Protein AF-A0A8J8C5W4-F1 (afdb_monomer_lite)

Foldseek 3Di:
DDLVVVLLVVLLVLLQVLCCPPPVVCNVVSVVLVVLVVVLVVCVVVVNDDPLVSLVVPQPPPPPDDDDDDPPDDPPRDCSSVSSVLSSQLSVVVVVVPDDDDPVVSLVVSLVSVVVSVDDNVVSNSSSVSVSVVVVVD

Sequence (138 aa):
MNIEEEIVDKVRQYAEEFIEREYPEEVPYLHLIWETFAEVLKERKNGNLEPKNVWWDLEGPSVRDAGGSSPRSGPRSVMAPKVVRAFYILLTGIAHTVNSESTENLQEGMLKLLSQNEFPLDFSMDIVDFFMDKRDFE

Radius of gyration: 15.84 Å; chains: 1; bounding box: 33×36×50 Å

Secondary structure (DSSP, 8-state):
--HHHHHHHHHHHHHHHHHHHH-GGGGGGHHHHHHHHHHHHHHHHTT-S-TTTTTTS-S-S---SSS---TTS-----SHHHHHHHHHHHHHHHHTT-SS--HHHHHHHHHHHHHHTT--HHHHHHHHHHHHHHHTT-

Structure (mmCIF, N/CA/C/O backbone):
data_AF-A0A8J8C5W4-F1
#
_entry.id   AF-A0A8J8C5W4-F1
#
loop_
_atom_site.group_PDB
_atom_site.id
_atom_site.type_symbol
_atom_site.label_atom_id
_atom_site.label_alt_id
_atom_site.label_comp_id
_atom_site.label_asym_id
_atom_site.label_entity_id
_atom_site.label_seq_id
_atom_site.pdbx_PDB_ins_code
_atom_site.Cartn_x
_atom_site.Cartn_y
_atom_site.Cartn_z
_atom_site.occupancy
_atom_site.B_iso_or_equiv
_atom_site.auth_seq_id
_atom_site.auth_comp_id
_atom_site.auth_asym_id
_atom_site.auth_atom_id
_atom_site.pdbx_PDB_model_num
ATOM 1 N N . MET A 1 1 ? 9.510 5.346 21.574 1.00 53.66 1 MET A N 1
ATOM 2 C CA . MET A 1 1 ? 9.301 4.667 20.284 1.00 53.66 1 MET A CA 1
ATOM 3 C C . MET A 1 1 ? 8.441 5.595 19.448 1.00 53.66 1 MET A C 1
ATOM 5 O O . MET A 1 1 ? 7.457 6.099 19.981 1.00 53.66 1 MET A O 1
ATOM 9 N N . ASN A 1 2 ? 8.893 5.966 18.252 1.00 73.44 2 ASN A N 1
ATOM 10 C CA . ASN A 1 2 ? 8.185 6.919 17.403 1.00 73.44 2 ASN A CA 1
ATOM 11 C C . ASN A 1 2 ? 7.160 6.142 16.567 1.00 73.44 2 ASN A C 1
ATOM 13 O O . ASN A 1 2 ? 7.555 5.331 15.738 1.00 73.44 2 ASN A O 1
ATOM 17 N N . ILE A 1 3 ? 5.864 6.360 16.806 1.00 71.00 3 ILE A N 1
ATOM 18 C CA . ILE A 1 3 ? 4.774 5.627 16.130 1.00 71.00 3 ILE A CA 1
ATOM 19 C C . ILE A 1 3 ? 4.884 5.769 14.603 1.00 71.00 3 ILE A C 1
ATOM 21 O O . ILE A 1 3 ? 4.563 4.844 13.866 1.00 71.00 3 ILE A O 1
ATOM 25 N N . GLU A 1 4 ? 5.390 6.906 14.120 1.00 73.81 4 GLU A N 1
ATOM 26 C CA . GLU A 1 4 ? 5.609 7.121 12.688 1.00 73.81 4 GLU A CA 1
ATOM 27 C C . GLU A 1 4 ? 6.697 6.212 12.103 1.00 73.81 4 GLU A C 1
ATOM 29 O O . GLU A 1 4 ? 6.535 5.735 10.985 1.00 73.81 4 GLU A O 1
ATOM 34 N N . GLU A 1 5 ? 7.782 5.950 12.839 1.00 78.81 5 GLU A N 1
ATOM 35 C CA . GLU A 1 5 ? 8.850 5.046 12.380 1.00 78.81 5 GLU A CA 1
ATOM 36 C C . GLU A 1 5 ? 8.336 3.607 12.303 1.00 78.81 5 GLU A C 1
ATOM 38 O O . GLU A 1 5 ? 8.560 2.929 11.308 1.00 78.81 5 GLU A O 1
ATOM 43 N N . GLU A 1 6 ? 7.550 3.183 13.293 1.00 83.44 6 GLU A N 1
ATOM 44 C CA . GLU A 1 6 ? 6.955 1.845 13.326 1.00 83.44 6 GLU A CA 1
ATOM 45 C C . GLU A 1 6 ? 5.958 1.627 12.174 1.00 83.44 6 GLU A C 1
ATOM 47 O O . GLU A 1 6 ? 5.937 0.568 11.547 1.00 83.44 6 GLU A O 1
ATOM 52 N N . ILE A 1 7 ? 5.169 2.654 11.835 1.00 84.31 7 ILE A N 1
ATOM 53 C CA . ILE A 1 7 ? 4.290 2.628 10.659 1.00 84.31 7 ILE A CA 1
ATOM 54 C C . ILE A 1 7 ? 5.112 2.506 9.374 1.00 84.31 7 ILE A C 1
ATOM 56 O O . ILE A 1 7 ? 4.763 1.706 8.511 1.00 84.31 7 ILE A O 1
ATOM 60 N N . VAL A 1 8 ? 6.187 3.283 9.225 1.00 85.69 8 VAL A N 1
ATOM 61 C CA . VAL A 1 8 ? 7.030 3.252 8.019 1.00 85.69 8 VAL A CA 1
ATOM 62 C C . VAL A 1 8 ? 7.711 1.897 7.847 1.00 85.69 8 VAL A C 1
ATOM 64 O O . VAL A 1 8 ? 7.732 1.375 6.733 1.00 85.69 8 VAL A O 1
ATOM 67 N N . ASP A 1 9 ? 8.202 1.299 8.930 1.00 88.38 9 ASP A N 1
ATOM 68 C CA . ASP A 1 9 ? 8.812 -0.030 8.894 1.00 88.38 9 ASP A CA 1
ATOM 69 C C . ASP A 1 9 ? 7.791 -1.104 8.486 1.00 88.38 9 ASP A C 1
ATOM 71 O O . ASP A 1 9 ? 8.080 -1.924 7.611 1.00 88.38 9 ASP A O 1
ATOM 75 N N . LYS A 1 10 ? 6.562 -1.053 9.025 1.00 88.69 10 LYS A N 1
ATOM 76 C CA . LYS A 1 10 ? 5.477 -1.963 8.613 1.00 88.69 10 LYS A CA 1
ATOM 77 C C . LYS A 1 10 ? 5.052 -1.755 7.160 1.00 88.69 10 LYS A C 1
ATOM 79 O O . LYS A 1 10 ? 4.823 -2.729 6.448 1.00 88.69 10 LYS A O 1
ATOM 84 N N . VAL A 1 11 ? 4.980 -0.506 6.695 1.00 89.69 11 VAL A N 1
ATOM 85 C CA . VAL A 1 11 ? 4.708 -0.193 5.282 1.00 89.69 11 VAL A CA 1
ATOM 86 C C . VAL A 1 11 ? 5.781 -0.791 4.389 1.00 89.69 11 VAL A C 1
ATOM 88 O O . VAL A 1 11 ? 5.438 -1.381 3.367 1.00 89.69 11 VAL A O 1
ATOM 91 N N . ARG A 1 12 ? 7.058 -0.666 4.775 1.00 90.38 12 ARG A N 1
ATOM 92 C CA . ARG A 1 12 ? 8.161 -1.269 4.030 1.00 90.38 12 ARG A CA 1
ATOM 93 C C . ARG A 1 12 ? 7.977 -2.769 3.914 1.00 90.38 12 ARG A C 1
ATOM 95 O O . ARG A 1 12 ? 7.916 -3.275 2.800 1.00 90.38 12 ARG A O 1
ATOM 102 N N . GLN A 1 13 ? 7.821 -3.441 5.046 1.00 91.31 13 GLN A N 1
ATOM 103 C CA . GLN A 1 13 ? 7.674 -4.887 5.072 1.00 91.31 13 GLN A CA 1
ATOM 104 C C . GLN A 1 13 ? 6.489 -5.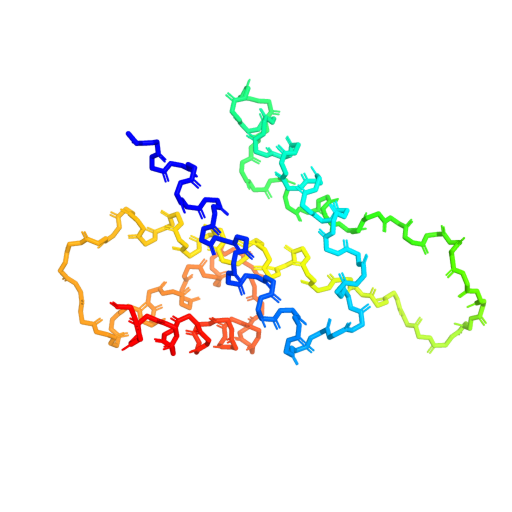356 4.213 1.00 91.31 13 GLN A C 1
ATOM 106 O O . GLN A 1 13 ? 6.653 -6.200 3.337 1.00 91.31 13 GLN A O 1
ATOM 111 N N . TYR A 1 14 ? 5.298 -4.791 4.423 1.00 91.19 14 TYR A N 1
ATOM 112 C CA . TYR A 1 14 ? 4.092 -5.252 3.731 1.00 91.19 14 TYR A CA 1
ATOM 113 C C . TYR A 1 14 ? 4.156 -4.966 2.228 1.00 91.19 14 TYR A C 1
ATOM 115 O O . TYR A 1 14 ? 3.747 -5.804 1.426 1.00 91.19 14 TYR A O 1
ATOM 123 N N . ALA A 1 15 ? 4.691 -3.807 1.834 1.00 90.75 15 ALA A N 1
ATOM 124 C CA . ALA A 1 15 ? 4.829 -3.467 0.427 1.00 90.75 15 ALA A CA 1
ATOM 125 C C . ALA A 1 15 ? 5.872 -4.340 -0.277 1.00 90.75 15 ALA A C 1
ATOM 127 O O . ALA A 1 15 ? 5.590 -4.806 -1.375 1.00 90.75 15 ALA A O 1
ATOM 128 N N . GLU A 1 16 ? 7.040 -4.583 0.331 1.00 92.06 16 GLU A N 1
ATOM 129 C CA . GLU A 1 16 ? 8.071 -5.455 -0.250 1.00 92.06 16 GLU A CA 1
ATOM 130 C C . GLU A 1 16 ? 7.524 -6.863 -0.473 1.00 92.06 16 GLU A C 1
ATOM 132 O O . GLU A 1 16 ? 7.581 -7.365 -1.591 1.00 92.06 16 GLU A O 1
ATOM 137 N N . GLU A 1 17 ? 6.892 -7.452 0.543 1.00 92.62 17 GLU A N 1
ATOM 138 C CA . GLU A 1 17 ? 6.323 -8.796 0.438 1.00 92.62 17 GLU A CA 1
ATOM 139 C C . GLU A 1 17 ? 5.195 -8.883 -0.606 1.00 92.62 17 GLU A C 1
ATOM 141 O O . GLU A 1 17 ? 5.105 -9.861 -1.353 1.00 92.62 17 GLU A O 1
ATOM 146 N N . PHE A 1 18 ? 4.339 -7.861 -0.699 1.00 91.75 18 PHE A N 1
ATOM 147 C CA . PHE A 1 18 ? 3.284 -7.813 -1.713 1.00 91.75 18 PHE A CA 1
ATOM 148 C C . PHE A 1 18 ? 3.856 -7.644 -3.127 1.00 91.75 18 PHE A C 1
ATOM 150 O O . PHE A 1 18 ? 3.418 -8.319 -4.056 1.00 91.75 18 PHE A O 1
ATOM 157 N N . ILE A 1 19 ? 4.852 -6.772 -3.303 1.00 89.75 19 ILE A N 1
ATOM 158 C CA . ILE A 1 19 ? 5.496 -6.517 -4.600 1.00 89.75 19 ILE A CA 1
ATOM 159 C C . ILE A 1 19 ? 6.291 -7.738 -5.056 1.00 89.75 19 ILE A C 1
ATOM 161 O O . ILE A 1 19 ? 6.184 -8.119 -6.214 1.00 89.75 19 ILE A O 1
ATOM 165 N N . GLU A 1 20 ? 7.030 -8.402 -4.170 1.00 90.38 20 GLU A N 1
ATOM 166 C CA . GLU A 1 20 ? 7.739 -9.645 -4.498 1.00 90.38 20 GLU A CA 1
ATOM 167 C C . GLU A 1 20 ? 6.799 -10.740 -5.008 1.00 90.38 20 GLU A C 1
ATOM 169 O O . GLU A 1 20 ? 7.172 -11.525 -5.883 1.00 90.38 20 GLU A O 1
ATOM 174 N N . ARG A 1 21 ? 5.575 -10.780 -4.475 1.00 89.56 21 ARG A N 1
ATOM 175 C CA . ARG A 1 21 ? 4.565 -11.773 -4.830 1.00 89.56 21 ARG A CA 1
ATOM 176 C C . ARG A 1 21 ? 3.809 -11.425 -6.114 1.00 89.56 21 ARG A C 1
ATOM 178 O O . ARG A 1 21 ? 3.685 -12.280 -6.987 1.00 89.56 21 ARG A O 1
ATOM 185 N N . GLU A 1 22 ? 3.292 -10.203 -6.215 1.00 87.88 22 GLU A N 1
ATOM 186 C CA . GLU A 1 22 ? 2.351 -9.802 -7.271 1.00 87.88 22 GLU A CA 1
ATOM 187 C C . GLU A 1 22 ? 3.033 -9.057 -8.436 1.00 87.88 22 GLU A C 1
ATOM 189 O O . GLU A 1 22 ? 2.533 -9.086 -9.559 1.00 87.88 22 GLU A O 1
ATOM 194 N N . TYR A 1 2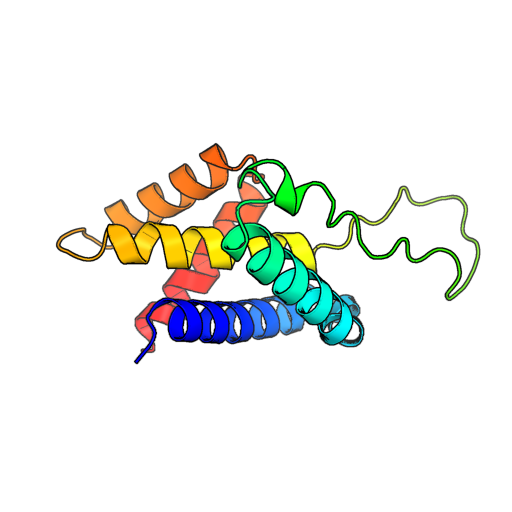3 ? 4.194 -8.432 -8.198 1.00 85.19 23 TYR A N 1
ATOM 195 C CA . TYR A 1 23 ? 4.952 -7.633 -9.177 1.00 85.19 23 TYR A CA 1
ATOM 196 C C . TYR A 1 23 ? 6.472 -7.899 -9.093 1.00 85.19 23 TYR A C 1
ATOM 198 O O . TYR A 1 23 ? 7.261 -6.967 -8.881 1.00 85.19 23 TYR A O 1
ATOM 206 N N . PRO A 1 24 ? 6.929 -9.160 -9.239 1.00 86.56 24 PRO A N 1
ATOM 207 C CA . PRO A 1 24 ? 8.333 -9.533 -9.053 1.00 86.56 24 PRO A CA 1
ATOM 208 C C . PRO A 1 24 ? 9.297 -8.785 -9.989 1.00 86.56 24 PRO A C 1
ATOM 210 O O . PRO A 1 24 ? 10.474 -8.614 -9.672 1.00 86.56 24 PRO A O 1
ATOM 213 N N . GLU A 1 25 ? 8.820 -8.309 -11.140 1.00 84.00 25 GLU A N 1
ATOM 214 C CA . GLU A 1 25 ? 9.592 -7.479 -12.063 1.00 84.00 25 GLU A CA 1
ATOM 215 C C . GLU A 1 25 ? 9.946 -6.094 -11.502 1.00 84.00 25 GLU A C 1
ATOM 217 O O . GLU A 1 25 ? 10.886 -5.467 -11.994 1.00 84.00 25 GLU A O 1
ATOM 222 N N . GLU A 1 26 ? 9.222 -5.616 -10.486 1.00 83.19 26 GLU A N 1
ATOM 223 C CA . GLU A 1 26 ? 9.449 -4.313 -9.860 1.00 83.19 26 GLU A CA 1
ATOM 224 C C . GLU A 1 26 ? 10.402 -4.379 -8.654 1.00 83.19 26 GLU A C 1
ATOM 226 O O . GLU A 1 26 ? 10.955 -3.355 -8.248 1.00 83.19 26 GLU A O 1
ATOM 231 N N . VAL A 1 27 ? 10.684 -5.584 -8.140 1.00 86.06 27 VAL A N 1
ATOM 232 C CA . VAL A 1 27 ? 11.591 -5.836 -7.002 1.00 86.06 27 VAL A CA 1
ATOM 233 C C . VAL A 1 27 ? 12.967 -5.175 -7.164 1.00 86.06 27 VAL A C 1
ATOM 235 O O . VAL A 1 27 ? 13.424 -4.523 -6.221 1.00 86.06 27 VAL A O 1
ATOM 238 N N . PRO A 1 28 ? 13.636 -5.234 -8.337 1.00 85.81 28 PRO A N 1
ATOM 239 C CA . PRO A 1 28 ? 14.928 -4.574 -8.519 1.00 85.81 28 PRO A CA 1
ATOM 240 C C . PRO A 1 28 ? 14.886 -3.054 -8.309 1.00 85.81 28 PRO A C 1
ATOM 242 O O . PRO A 1 28 ? 15.924 -2.451 -8.045 1.00 85.81 28 PRO A O 1
ATOM 245 N N . TYR A 1 29 ? 13.710 -2.429 -8.409 1.00 79.31 29 TYR A N 1
ATOM 246 C CA . TYR A 1 29 ? 13.519 -0.981 -8.315 1.00 79.31 29 TYR A CA 1
ATOM 247 C C . TYR A 1 29 ? 13.005 -0.519 -6.947 1.00 79.31 29 TYR A C 1
ATOM 249 O O . TYR A 1 29 ? 12.903 0.688 -6.728 1.00 79.31 29 TYR A O 1
ATOM 257 N N . LEU A 1 30 ? 12.734 -1.437 -6.008 1.00 81.94 30 LEU A N 1
ATOM 258 C CA . LEU A 1 30 ? 12.217 -1.117 -4.668 1.00 81.94 30 LEU A CA 1
ATOM 259 C C . LEU A 1 30 ? 13.060 -0.067 -3.937 1.00 81.94 30 LEU A C 1
ATOM 261 O O . LEU A 1 30 ? 12.516 0.825 -3.295 1.00 81.94 30 LEU A O 1
ATOM 265 N N . HIS A 1 31 ? 14.385 -0.121 -4.089 1.00 79.88 31 HIS A N 1
ATOM 266 C CA . HIS A 1 31 ? 15.293 0.860 -3.493 1.00 79.88 31 HIS A CA 1
ATOM 267 C C . HIS A 1 31 ? 14.990 2.302 -3.940 1.00 79.88 31 HIS A C 1
ATOM 269 O O . HIS A 1 31 ? 14.937 3.191 -3.095 1.00 79.88 31 HIS A O 1
ATOM 275 N N . LEU A 1 32 ? 14.709 2.527 -5.230 1.00 77.88 32 LEU A N 1
ATOM 276 C CA . LEU A 1 32 ? 14.358 3.851 -5.762 1.00 77.88 32 LEU A CA 1
ATOM 277 C C . LEU A 1 32 ? 13.019 4.329 -5.202 1.00 77.88 32 LEU A C 1
ATOM 279 O O . LEU A 1 32 ? 12.872 5.486 -4.826 1.00 77.88 32 LEU A O 1
ATOM 283 N N . ILE A 1 33 ? 12.050 3.419 -5.107 1.00 81.00 33 ILE A N 1
ATOM 284 C CA . ILE A 1 33 ? 10.721 3.718 -4.566 1.00 81.00 33 ILE A CA 1
ATOM 285 C C . ILE A 1 33 ? 10.826 4.126 -3.094 1.00 81.00 33 ILE A C 1
ATOM 287 O O . ILE A 1 33 ? 10.169 5.077 -2.668 1.00 81.00 33 ILE A O 1
ATOM 291 N N . TRP A 1 34 ? 11.692 3.461 -2.325 1.00 83.00 34 TRP A N 1
ATOM 292 C CA . TRP A 1 34 ? 11.925 3.807 -0.927 1.00 83.00 34 TRP A CA 1
ATOM 293 C C . TRP A 1 34 ? 12.647 5.131 -0.733 1.00 83.00 34 TRP A C 1
ATOM 295 O O . TRP A 1 34 ? 12.302 5.863 0.195 1.00 83.00 34 TRP A O 1
ATOM 305 N N . GLU A 1 35 ? 13.609 5.455 -1.595 1.00 78.94 35 GLU A N 1
ATOM 306 C CA . GLU A 1 35 ? 14.254 6.768 -1.596 1.00 78.94 35 GLU A CA 1
ATOM 307 C C . GLU A 1 35 ? 13.223 7.874 -1.832 1.00 78.94 35 GLU A C 1
ATOM 309 O O . GLU A 1 35 ? 13.121 8.799 -1.024 1.00 78.94 35 GLU A O 1
ATOM 314 N N . THR A 1 36 ? 12.377 7.733 -2.858 1.00 76.38 36 THR A N 1
ATOM 315 C CA . THR A 1 36 ? 11.341 8.731 -3.153 1.00 76.38 36 THR A CA 1
ATOM 316 C C . THR A 1 36 ? 10.301 8.830 -2.036 1.00 76.38 36 THR A C 1
ATOM 318 O O . THR A 1 36 ? 9.915 9.929 -1.639 1.00 76.38 36 THR A O 1
ATOM 321 N N . PHE A 1 37 ? 9.874 7.702 -1.461 1.00 81.69 37 PHE A N 1
ATOM 322 C CA . PHE A 1 37 ? 8.944 7.703 -0.332 1.00 81.69 37 PHE A CA 1
ATOM 323 C C . PHE A 1 37 ? 9.529 8.409 0.905 1.00 81.69 37 PHE A C 1
ATOM 325 O O . PHE A 1 37 ? 8.833 9.177 1.572 1.00 81.69 37 PHE A O 1
ATOM 332 N N . ALA A 1 38 ? 10.815 8.207 1.200 1.00 79.94 38 ALA A N 1
ATOM 333 C CA . ALA A 1 38 ? 11.484 8.877 2.312 1.00 79.94 38 ALA A CA 1
ATOM 334 C C . ALA A 1 38 ? 11.598 10.397 2.099 1.00 79.94 38 ALA A C 1
ATOM 336 O O . ALA A 1 38 ? 11.394 11.167 3.045 1.00 79.94 38 ALA A O 1
ATOM 337 N N . GLU A 1 39 ? 11.890 10.842 0.873 1.00 74.44 39 GLU A N 1
ATOM 338 C CA . GLU A 1 39 ? 11.899 12.267 0.514 1.00 74.44 39 GLU A CA 1
ATOM 339 C C . GLU A 1 39 ? 10.522 12.898 0.718 1.00 74.44 3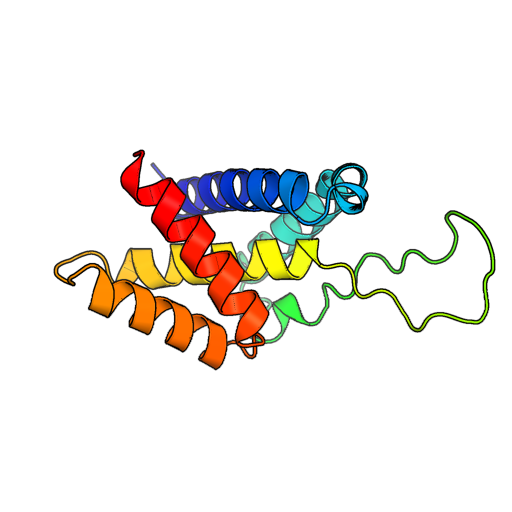9 GLU A C 1
ATOM 341 O O . GLU A 1 39 ? 10.394 13.891 1.436 1.00 74.44 39 GLU A O 1
ATOM 346 N N . VAL A 1 40 ? 9.484 12.241 0.208 1.00 74.62 40 VAL A N 1
ATOM 347 C CA . VAL A 1 40 ? 8.081 12.613 0.397 1.00 74.62 40 VAL A CA 1
ATOM 348 C C . VAL A 1 40 ? 7.724 12.795 1.879 1.00 74.62 40 VAL A C 1
ATOM 350 O O . VAL A 1 40 ? 7.128 13.805 2.271 1.00 74.62 40 VAL A O 1
ATOM 353 N N . LEU A 1 41 ? 8.097 11.839 2.736 1.00 76.25 41 LEU A N 1
ATOM 354 C CA . LEU A 1 41 ? 7.819 11.922 4.172 1.00 76.25 41 LEU A CA 1
ATOM 355 C C . LEU A 1 41 ? 8.541 13.107 4.822 1.00 76.25 41 LEU A C 1
ATOM 357 O O . LEU A 1 41 ? 7.978 13.792 5.682 1.00 76.25 41 LEU A O 1
ATOM 361 N N . LYS A 1 42 ? 9.777 13.379 4.398 1.00 74.06 42 LYS A N 1
ATOM 362 C CA . LYS A 1 42 ? 10.572 14.510 4.881 1.00 74.06 42 LYS A CA 1
ATOM 363 C C . LYS A 1 42 ? 9.959 15.847 4.466 1.00 74.06 42 LYS A C 1
ATOM 365 O O . LYS A 1 42 ? 9.902 16.767 5.282 1.00 74.06 42 LYS A O 1
ATOM 370 N N . GLU A 1 43 ? 9.469 15.962 3.239 1.00 70.38 43 GLU A N 1
ATOM 371 C CA . GLU A 1 43 ? 8.810 17.178 2.762 1.00 70.38 43 GLU A CA 1
ATOM 372 C C . GLU A 1 43 ? 7.463 17.425 3.448 1.00 70.38 43 GLU A C 1
ATOM 374 O O . GLU A 1 43 ? 7.183 18.559 3.855 1.00 70.38 43 GLU A O 1
ATOM 379 N N . ARG A 1 44 ? 6.677 16.363 3.681 1.00 69.31 44 ARG A N 1
ATOM 380 C CA . ARG A 1 44 ? 5.455 16.420 4.500 1.00 69.31 44 ARG A CA 1
ATOM 381 C C . ARG A 1 44 ? 5.759 16.933 5.907 1.00 69.31 44 ARG A C 1
ATOM 383 O O . ARG A 1 44 ? 5.070 17.825 6.398 1.00 69.31 44 ARG A O 1
ATOM 390 N N . LYS A 1 45 ? 6.804 16.404 6.551 1.00 70.06 45 LYS A N 1
ATOM 391 C CA . LYS A 1 45 ? 7.224 16.815 7.902 1.00 70.06 45 LYS A CA 1
ATOM 392 C C . LYS A 1 45 ? 7.640 18.285 7.968 1.00 70.06 45 LYS A C 1
ATOM 394 O O . LYS A 1 45 ? 7.415 18.942 8.981 1.00 70.06 45 LYS A O 1
ATOM 399 N N . ASN A 1 46 ? 8.207 18.808 6.886 1.00 68.75 46 ASN A N 1
ATOM 400 C CA . ASN A 1 46 ? 8.611 20.207 6.786 1.00 68.75 46 ASN A CA 1
ATOM 401 C C . ASN A 1 46 ? 7.439 21.157 6.475 1.00 68.75 46 ASN A C 1
ATOM 403 O O . ASN A 1 46 ? 7.661 22.359 6.359 1.00 68.75 46 ASN A O 1
ATOM 407 N N . GLY A 1 47 ? 6.205 20.646 6.351 1.00 61.66 47 GLY A N 1
ATOM 408 C CA . GLY A 1 47 ? 5.012 21.447 6.062 1.00 61.66 47 GLY A CA 1
ATOM 409 C C . GLY A 1 47 ? 4.954 21.985 4.629 1.00 61.66 47 GLY A C 1
ATOM 410 O O . GLY A 1 47 ? 4.134 22.851 4.341 1.00 61.66 47 GLY A O 1
ATOM 411 N N . ASN A 1 48 ? 5.814 21.481 3.738 1.00 55.81 48 ASN A N 1
ATOM 412 C CA . ASN A 1 48 ? 5.971 21.992 2.376 1.00 55.81 48 ASN A CA 1
ATOM 413 C C . ASN A 1 48 ? 5.011 21.348 1.364 1.00 55.81 48 ASN A C 1
ATOM 415 O O . ASN A 1 48 ? 4.978 21.780 0.215 1.00 55.81 48 ASN A O 1
ATOM 419 N N . LEU A 1 49 ? 4.240 20.331 1.764 1.00 56.06 49 LEU A N 1
ATOM 420 C CA . LEU A 1 49 ? 3.418 19.538 0.850 1.00 56.06 49 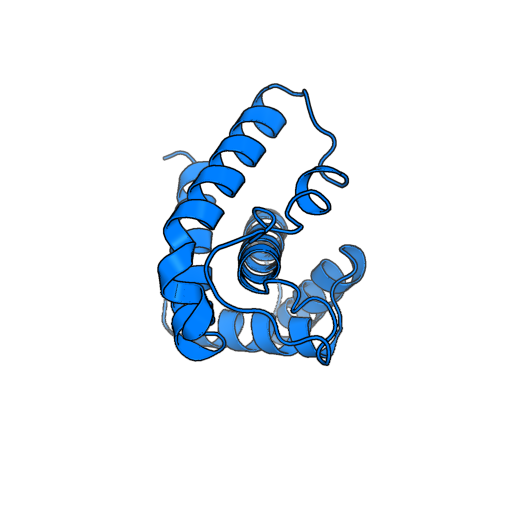LEU A CA 1
ATOM 421 C C . LEU A 1 49 ? 2.067 19.154 1.457 1.00 56.06 49 LEU A C 1
ATOM 423 O O . LEU A 1 49 ? 1.985 18.599 2.555 1.00 56.06 49 LEU A O 1
ATOM 427 N N . GLU A 1 50 ? 0.995 19.423 0.706 1.00 48.94 50 GLU A N 1
ATOM 428 C CA . GLU A 1 50 ? -0.343 18.933 1.032 1.00 48.94 50 GLU A CA 1
ATOM 429 C C . GLU A 1 50 ? -0.444 17.422 0.747 1.00 48.94 50 GLU A C 1
ATOM 431 O O . GLU A 1 50 ? -0.038 16.966 -0.326 1.00 48.94 50 GLU A O 1
ATOM 436 N N . PRO A 1 51 ? -1.039 16.626 1.657 1.00 48.16 51 PRO A N 1
ATOM 437 C CA . PRO A 1 51 ? -1.015 15.159 1.604 1.00 48.16 51 PRO A CA 1
ATOM 438 C C . PRO A 1 51 ? -1.675 14.550 0.358 1.00 48.16 51 PRO A C 1
ATOM 440 O O . PRO A 1 51 ? -1.406 13.395 0.036 1.00 48.16 51 PRO A O 1
ATOM 443 N N . LYS A 1 52 ? -2.521 15.306 -0.352 1.00 45.50 52 LYS A N 1
ATOM 444 C CA . LYS A 1 52 ? -3.165 14.854 -1.592 1.00 45.50 52 LYS A CA 1
ATOM 445 C C . LYS A 1 52 ? -2.263 14.947 -2.825 1.00 45.50 52 LYS A C 1
ATOM 447 O O . LYS A 1 52 ? -2.465 14.163 -3.741 1.00 45.50 52 LYS A O 1
ATOM 452 N N . ASN A 1 53 ? -1.279 15.850 -2.845 1.00 45.72 53 ASN A N 1
ATOM 453 C CA . ASN A 1 53 ? -0.454 16.118 -4.035 1.00 45.72 53 ASN A CA 1
ATOM 454 C C . ASN A 1 53 ? 0.817 15.263 -4.091 1.00 45.72 53 ASN A C 1
ATOM 456 O O . ASN A 1 53 ? 1.299 14.942 -5.166 1.00 45.72 53 ASN A O 1
ATOM 460 N N . VAL A 1 54 ? 1.290 14.822 -2.928 1.00 50.97 54 VAL A N 1
ATOM 461 C CA . VAL A 1 54 ? 2.508 14.025 -2.718 1.00 50.97 54 VAL A CA 1
ATOM 462 C C . VAL A 1 54 ? 2.605 12.761 -3.585 1.00 50.97 54 VAL A C 1
ATOM 464 O O . VAL A 1 54 ? 3.695 12.322 -3.935 1.00 50.97 54 VAL A O 1
ATOM 467 N N . TRP A 1 55 ? 1.472 12.140 -3.900 1.00 51.59 55 TRP A N 1
ATOM 468 C CA . TRP A 1 55 ? 1.450 10.792 -4.462 1.00 51.59 55 TRP A CA 1
ATOM 469 C C . TRP A 1 55 ? 1.166 10.735 -5.963 1.00 51.59 55 TRP A C 1
ATOM 471 O O . TRP A 1 55 ? 1.327 9.673 -6.562 1.00 51.59 55 TRP A O 1
ATOM 481 N N . TRP A 1 56 ? 0.739 11.853 -6.558 1.00 46.66 56 TRP A N 1
ATOM 482 C CA . TRP A 1 56 ? 0.576 11.978 -8.009 1.00 46.66 56 TRP A CA 1
ATOM 483 C C . TRP A 1 56 ? 1.930 12.068 -8.718 1.00 46.66 56 TRP A C 1
ATOM 485 O O . TRP A 1 56 ? 2.038 11.620 -9.851 1.00 46.66 56 TRP A O 1
ATOM 495 N N . ASP A 1 57 ? 2.966 12.556 -8.028 1.00 45.91 57 ASP A N 1
ATOM 496 C CA . ASP A 1 57 ? 4.328 12.677 -8.566 1.00 45.91 57 ASP A CA 1
ATOM 497 C C . ASP A 1 57 ? 5.160 11.388 -8.457 1.00 45.91 57 ASP A C 1
ATOM 499 O O . ASP A 1 57 ? 6.275 11.321 -8.969 1.00 45.91 57 ASP A O 1
ATOM 503 N N . LEU A 1 58 ? 4.611 10.314 -7.879 1.00 50.75 58 LEU A N 1
ATOM 504 C CA . LEU A 1 58 ? 5.201 8.975 -7.975 1.00 50.75 58 LEU A CA 1
ATOM 505 C C . LEU A 1 58 ? 4.884 8.296 -9.322 1.00 50.75 58 LEU A C 1
ATOM 507 O O . LEU A 1 58 ? 4.812 7.066 -9.385 1.00 50.75 58 LEU A O 1
ATOM 511 N N . GLU A 1 59 ? 4.717 9.063 -10.408 1.00 47.56 59 GLU A N 1
ATOM 512 C CA . GLU A 1 59 ? 4.745 8.582 -11.802 1.00 47.56 59 GLU A CA 1
ATOM 513 C C . GLU A 1 59 ? 6.148 8.053 -12.177 1.00 47.56 59 GLU A C 1
ATOM 515 O O . GLU A 1 59 ? 6.739 8.420 -13.187 1.00 47.56 59 GLU A O 1
ATOM 520 N N . GLY A 1 60 ? 6.684 7.164 -11.339 1.00 40.53 60 GLY A N 1
ATOM 521 C CA . GLY A 1 60 ? 8.022 6.609 -11.374 1.00 40.53 60 GLY A CA 1
ATOM 522 C C . GLY A 1 60 ? 9.136 7.665 -11.353 1.00 40.53 60 GLY A C 1
ATOM 523 O O . GLY A 1 60 ? 8.954 8.832 -11.698 1.00 40.53 60 GLY A O 1
ATOM 524 N N . PRO A 1 61 ? 10.391 7.252 -11.130 1.00 38.50 61 PRO A N 1
ATOM 525 C CA . PRO A 1 61 ? 11.382 7.742 -12.069 1.00 38.50 61 PRO A CA 1
ATOM 526 C C . PRO A 1 61 ? 10.788 7.467 -13.453 1.00 38.50 61 PRO A C 1
ATOM 528 O O . PRO A 1 61 ? 10.386 6.337 -13.738 1.00 38.50 61 PRO A O 1
ATOM 531 N N . SER A 1 62 ? 10.682 8.480 -14.310 1.00 39.47 62 SER A N 1
ATOM 532 C CA . SER A 1 62 ? 10.610 8.206 -15.737 1.00 39.47 62 SER A CA 1
ATOM 533 C C . SER A 1 62 ? 11.732 7.209 -16.011 1.00 39.47 62 SER A C 1
ATOM 535 O O . SER A 1 62 ? 12.894 7.607 -16.060 1.00 39.47 62 SER A O 1
ATOM 537 N N . VAL A 1 63 ? 11.407 5.922 -16.181 1.00 40.28 63 VAL A N 1
ATOM 538 C CA . VAL A 1 63 ? 12.301 4.917 -16.763 1.00 40.28 63 VAL A CA 1
ATOM 539 C C . VAL A 1 63 ? 12.374 5.250 -18.254 1.00 40.28 63 VAL A C 1
ATOM 541 O O . VAL A 1 63 ? 12.023 4.480 -19.140 1.00 40.28 63 VAL A O 1
ATOM 544 N N . ARG A 1 64 ? 12.752 6.497 -18.533 1.00 35.16 64 ARG A N 1
ATOM 545 C CA . ARG A 1 64 ? 13.353 6.920 -19.767 1.00 35.16 64 ARG A CA 1
ATOM 546 C C . ARG A 1 64 ? 14.710 6.240 -19.742 1.00 35.16 64 ARG A C 1
ATOM 548 O O . ARG A 1 64 ? 15.567 6.549 -18.923 1.00 35.16 64 ARG A O 1
ATOM 555 N N . ASP A 1 65 ? 14.838 5.270 -20.633 1.00 35.12 65 ASP A N 1
ATOM 556 C CA . ASP A 1 65 ? 16.122 4.835 -21.168 1.00 35.12 65 ASP A CA 1
ATOM 557 C C . ASP A 1 65 ? 16.941 3.843 -20.329 1.00 35.12 65 ASP A C 1
ATOM 559 O O . ASP A 1 65 ? 18.161 3.948 -20.237 1.00 35.12 65 ASP A O 1
ATOM 563 N N . ALA A 1 66 ? 16.303 2.776 -19.841 1.00 33.16 66 ALA A N 1
ATOM 564 C CA . ALA A 1 66 ? 17.010 1.542 -19.484 1.00 33.16 66 ALA A CA 1
ATOM 565 C C . ALA A 1 66 ? 16.428 0.323 -20.220 1.00 33.16 66 ALA A C 1
ATOM 567 O O . ALA A 1 66 ? 15.993 -0.647 -19.612 1.00 33.16 66 ALA A O 1
ATOM 568 N N . GLY A 1 67 ? 16.429 0.376 -21.556 1.00 31.73 67 GLY A N 1
ATOM 569 C CA . GLY A 1 67 ? 16.299 -0.822 -22.389 1.00 31.73 67 GLY A CA 1
ATOM 570 C C . GLY A 1 67 ? 15.089 -0.853 -23.317 1.00 31.73 67 GLY A C 1
ATOM 571 O O . GLY A 1 67 ? 14.016 -1.310 -22.951 1.00 31.73 67 GLY A O 1
ATOM 572 N N . GLY A 1 68 ? 15.332 -0.500 -24.579 1.00 31.02 68 GLY A N 1
ATOM 573 C CA . GLY A 1 68 ? 14.689 -1.180 -25.703 1.00 31.02 68 GLY A CA 1
ATOM 574 C C . GLY A 1 68 ? 13.310 -0.669 -26.103 1.00 31.02 68 GLY A C 1
ATOM 575 O O . GLY A 1 68 ? 12.283 -0.985 -25.516 1.00 31.02 68 GLY A O 1
ATOM 576 N N . SER A 1 69 ? 13.294 0.043 -27.222 1.00 39.66 69 SER A N 1
ATOM 577 C CA . SER A 1 69 ? 12.114 0.364 -28.011 1.00 39.66 69 SER A CA 1
ATOM 578 C C . SER A 1 69 ? 11.176 -0.841 -28.210 1.00 39.66 69 SER A C 1
ATOM 580 O O . SER A 1 69 ? 11.560 -1.863 -28.776 1.00 39.66 69 SER A O 1
ATOM 582 N N . SER A 1 70 ? 9.902 -0.681 -27.854 1.00 33.41 70 SER A N 1
ATOM 583 C CA . SER A 1 70 ? 8.794 -1.391 -28.503 1.00 33.41 70 SER A CA 1
ATOM 584 C C . SER A 1 70 ? 7.549 -0.496 -28.530 1.00 33.41 70 SER A C 1
ATOM 586 O O . SER A 1 70 ? 6.949 -0.245 -27.488 1.00 33.41 70 SER A O 1
ATOM 588 N N . PRO A 1 71 ? 7.136 0.012 -29.706 1.00 38.75 71 PRO A N 1
ATOM 589 C CA . PRO A 1 71 ? 6.100 1.039 -29.835 1.00 38.75 71 PRO A CA 1
ATOM 590 C C . PRO A 1 71 ? 4.669 0.461 -29.820 1.00 38.75 71 PRO A C 1
ATOM 592 O O . PRO A 1 71 ? 3.834 0.852 -30.633 1.00 38.75 71 PRO A O 1
ATOM 595 N N . ARG A 1 72 ? 4.366 -0.507 -28.940 1.00 34.28 72 ARG A N 1
ATOM 596 C CA . ARG A 1 72 ? 3.053 -1.190 -28.940 1.00 34.28 72 ARG A CA 1
ATOM 597 C C . ARG A 1 72 ? 2.396 -1.466 -27.589 1.00 34.28 72 ARG A C 1
ATOM 599 O O . ARG A 1 72 ? 1.325 -2.062 -27.574 1.00 34.28 72 ARG A O 1
ATOM 606 N N . SER A 1 73 ? 2.957 -0.969 -26.497 1.00 34.94 73 SER A N 1
ATOM 607 C CA . SER A 1 73 ? 2.324 -1.029 -25.180 1.00 34.94 73 SER A CA 1
ATOM 608 C C . SER A 1 73 ? 2.302 0.385 -24.619 1.00 34.94 73 SER A C 1
ATOM 610 O O . SER A 1 73 ? 3.322 1.068 -24.672 1.00 34.94 73 SER A O 1
ATOM 612 N N . GLY A 1 74 ? 1.145 0.853 -24.143 1.00 33.16 74 GLY A N 1
ATOM 613 C CA . GLY A 1 74 ? 1.057 2.117 -23.405 1.00 33.16 74 GLY A CA 1
ATOM 614 C C . GLY A 1 74 ? 2.030 2.135 -22.216 1.00 33.16 74 GLY A C 1
ATOM 615 O O . GLY A 1 74 ? 2.603 1.091 -21.891 1.00 33.16 74 GLY A O 1
ATOM 616 N N . PRO A 1 75 ? 2.244 3.292 -21.567 1.00 39.25 75 PRO A N 1
ATOM 617 C CA . PRO A 1 75 ? 3.138 3.363 -20.417 1.00 39.25 75 PRO A CA 1
ATOM 618 C C . PRO A 1 75 ? 2.690 2.318 -19.387 1.00 39.25 75 PRO A C 1
ATOM 620 O O . PRO A 1 75 ? 1.579 2.402 -18.863 1.00 39.25 75 PRO A O 1
ATOM 623 N N . ARG A 1 76 ? 3.514 1.290 -19.140 1.00 50.44 76 ARG A N 1
ATOM 624 C CA . ARG A 1 76 ? 3.317 0.407 -17.986 1.00 50.44 76 ARG A CA 1
ATOM 625 C C . ARG A 1 76 ? 3.505 1.296 -16.765 1.00 50.44 76 ARG A C 1
ATOM 627 O O . ARG A 1 76 ? 4.622 1.689 -16.451 1.00 50.44 76 ARG A O 1
ATOM 634 N N . SER A 1 77 ? 2.391 1.703 -16.169 1.00 61.41 77 SER A N 1
ATOM 635 C CA . SER A 1 77 ? 2.384 2.440 -14.913 1.00 61.41 77 SER A CA 1
ATOM 636 C C . SER A 1 77 ? 3.009 1.534 -13.853 1.00 61.41 77 SER A C 1
ATOM 638 O O . SER A 1 77 ? 2.535 0.417 -13.672 1.00 61.41 77 SER A O 1
ATOM 640 N N . VAL A 1 78 ? 4.083 2.001 -13.215 1.00 72.94 78 VAL A N 1
ATOM 641 C CA . VAL A 1 78 ? 4.772 1.290 -12.128 1.00 72.94 78 VAL A CA 1
ATOM 642 C C . VAL A 1 78 ? 3.794 1.123 -10.959 1.00 72.94 78 VAL A C 1
ATOM 644 O O . VAL A 1 78 ? 3.133 2.089 -10.560 1.00 72.94 78 VAL A O 1
ATOM 647 N N . MET A 1 79 ? 3.650 -0.095 -10.440 1.00 82.62 79 MET A N 1
ATOM 648 C CA . MET A 1 79 ? 2.640 -0.447 -9.436 1.00 82.62 79 MET A CA 1
ATOM 649 C C . MET A 1 79 ? 3.144 -0.288 -8.006 1.00 82.62 79 MET A C 1
ATOM 651 O O . MET A 1 79 ? 2.380 0.113 -7.127 1.00 82.62 79 MET A O 1
ATOM 655 N N . ALA A 1 80 ? 4.427 -0.512 -7.764 1.00 83.44 80 ALA A N 1
ATOM 656 C CA . ALA A 1 80 ? 5.029 -0.469 -6.446 1.00 83.44 80 ALA A CA 1
ATOM 657 C C . ALA A 1 80 ? 4.809 0.857 -5.691 1.00 83.44 80 ALA A C 1
ATOM 659 O O . ALA A 1 80 ? 4.425 0.797 -4.523 1.00 83.44 80 ALA A O 1
ATOM 660 N N . PRO A 1 81 ? 4.906 2.057 -6.303 1.00 82.75 81 PRO A N 1
ATOM 661 C CA . PRO A 1 81 ? 4.556 3.289 -5.601 1.00 82.75 81 PRO A CA 1
ATOM 662 C C . PRO A 1 81 ? 3.091 3.338 -5.138 1.00 82.75 81 PRO A C 1
ATOM 664 O O . PRO A 1 81 ? 2.794 3.865 -4.065 1.00 82.75 81 PRO A O 1
ATOM 667 N N . LYS A 1 82 ? 2.165 2.752 -5.913 1.00 84.56 82 LYS A N 1
ATOM 668 C CA . LYS A 1 82 ? 0.746 2.648 -5.533 1.00 84.56 82 LYS A CA 1
ATOM 669 C C . LYS A 1 82 ? 0.556 1.688 -4.364 1.00 84.56 82 LYS A C 1
ATOM 671 O O . LYS A 1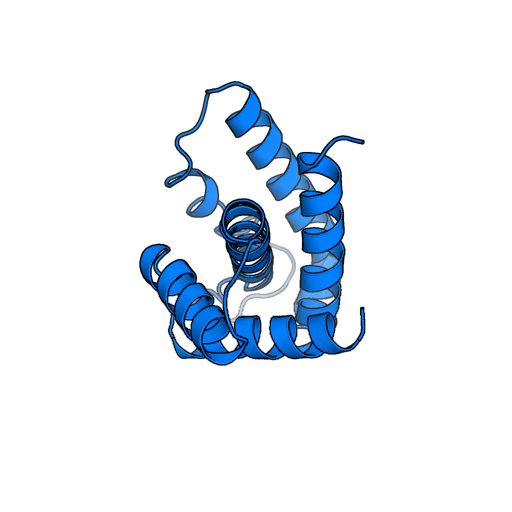 82 ? -0.230 1.989 -3.471 1.00 84.56 82 LYS A O 1
ATOM 676 N N . VAL A 1 83 ? 1.293 0.577 -4.347 1.00 89.19 83 VAL A N 1
ATOM 677 C CA . VAL A 1 83 ? 1.297 -0.394 -3.241 1.00 89.19 83 VAL A CA 1
ATOM 678 C C . VAL A 1 83 ? 1.793 0.260 -1.952 1.00 89.19 83 VAL A C 1
ATOM 680 O O . VAL A 1 83 ? 1.092 0.233 -0.941 1.00 89.19 83 VAL A O 1
ATOM 683 N N . VAL A 1 84 ? 2.951 0.927 -2.001 1.00 88.38 84 VAL A N 1
ATOM 684 C CA . VAL A 1 84 ? 3.519 1.654 -0.854 1.00 88.38 84 VAL A CA 1
ATOM 685 C C . VAL A 1 84 ? 2.528 2.685 -0.314 1.00 88.38 84 VAL A C 1
ATOM 687 O O . VAL A 1 84 ? 2.281 2.752 0.892 1.00 88.38 84 VAL A O 1
ATOM 690 N N . ARG A 1 85 ? 1.900 3.454 -1.211 1.00 85.81 85 ARG A N 1
ATOM 691 C CA . ARG A 1 85 ? 0.870 4.430 -0.848 1.00 85.81 85 ARG A CA 1
ATOM 692 C C . ARG A 1 85 ? -0.318 3.788 -0.143 1.00 85.81 85 ARG A C 1
ATOM 694 O O . ARG A 1 85 ? -0.775 4.315 0.871 1.00 85.81 85 ARG A O 1
ATOM 701 N N . ALA A 1 86 ? -0.837 2.695 -0.693 1.00 89.62 86 ALA A N 1
ATOM 702 C CA . ALA A 1 86 ? -2.010 2.025 -0.157 1.00 89.62 86 ALA A CA 1
ATOM 703 C C . ALA A 1 86 ? -1.745 1.530 1.269 1.00 89.62 86 ALA A C 1
ATOM 705 O O . ALA A 1 86 ? -2.501 1.873 2.178 1.00 89.62 86 ALA A O 1
ATOM 706 N N . PHE A 1 87 ? -0.622 0.840 1.498 1.00 90.38 87 PHE A N 1
ATOM 707 C CA . PHE A 1 87 ? -0.251 0.386 2.840 1.00 90.38 87 PHE A CA 1
ATOM 708 C C . PHE A 1 87 ? 0.004 1.539 3.808 1.00 90.38 87 PHE A C 1
ATOM 710 O O . PHE A 1 87 ? -0.425 1.461 4.958 1.00 90.38 87 PHE A O 1
ATOM 717 N N . TYR A 1 88 ? 0.630 2.631 3.359 1.00 87.75 88 TYR A N 1
ATOM 718 C CA . TYR A 1 88 ? 0.815 3.811 4.203 1.00 87.75 88 TYR A CA 1
ATOM 719 C C . TYR A 1 88 ? -0.518 4.419 4.639 1.00 87.75 88 TYR A C 1
ATOM 721 O O . TYR A 1 88 ? -0.699 4.722 5.817 1.00 87.75 88 TYR A O 1
ATOM 729 N N . ILE A 1 89 ? -1.476 4.559 3.721 1.00 87.12 89 ILE A N 1
ATOM 730 C CA . ILE A 1 89 ? -2.817 5.068 4.030 1.00 87.12 89 ILE A CA 1
ATOM 731 C C . ILE A 1 89 ? -3.547 4.139 4.995 1.00 87.12 89 ILE A C 1
ATOM 733 O O . ILE A 1 89 ? -4.126 4.625 5.963 1.00 87.12 89 ILE A O 1
ATOM 737 N N . LEU A 1 90 ? -3.506 2.824 4.767 1.00 87.94 90 LEU A N 1
ATOM 738 C CA . LEU A 1 90 ? -4.151 1.865 5.659 1.00 87.94 90 LEU A CA 1
ATOM 739 C C . LEU A 1 90 ? -3.534 1.916 7.058 1.00 87.94 90 LEU A C 1
ATOM 741 O O . LEU A 1 90 ? -4.251 2.139 8.027 1.00 87.94 90 LEU A O 1
ATOM 745 N N . LEU A 1 91 ? -2.213 1.782 7.181 1.00 86.06 91 LEU A N 1
ATOM 746 C CA . LEU A 1 91 ? -1.545 1.742 8.482 1.00 86.06 91 LEU A CA 1
ATOM 747 C C . LEU A 1 91 ? -1.671 3.066 9.243 1.00 86.06 91 LEU A C 1
ATOM 749 O O . LEU A 1 91 ? -1.923 3.044 10.444 1.00 86.06 91 LEU A O 1
ATOM 753 N N . THR A 1 92 ? -1.581 4.215 8.566 1.00 82.19 92 THR A N 1
ATOM 754 C CA . THR A 1 92 ? -1.814 5.518 9.216 1.00 82.19 92 THR A CA 1
ATOM 755 C C . THR A 1 92 ? -3.282 5.742 9.570 1.00 82.19 92 THR A C 1
ATOM 757 O O . THR A 1 92 ? -3.576 6.196 10.672 1.00 82.19 92 THR A O 1
ATOM 760 N N . GLY A 1 93 ? -4.214 5.406 8.675 1.00 77.75 93 GLY A N 1
ATOM 761 C CA . GLY A 1 93 ? -5.648 5.570 8.904 1.00 77.75 93 GLY A CA 1
ATOM 762 C C . GLY A 1 93 ? -6.149 4.691 10.046 1.00 77.75 93 GLY A C 1
ATOM 763 O O . GLY A 1 93 ? -6.804 5.182 10.963 1.00 77.75 93 GLY A O 1
ATOM 764 N N . ILE A 1 94 ? -5.759 3.416 10.041 1.00 74.38 94 ILE A N 1
ATOM 765 C CA . ILE A 1 94 ? -6.156 2.432 11.049 1.00 74.38 94 ILE A CA 1
ATOM 766 C C . ILE A 1 94 ? -5.469 2.700 12.384 1.00 74.38 94 ILE A C 1
ATOM 768 O O . ILE A 1 94 ? -6.123 2.534 13.406 1.00 74.38 94 ILE A O 1
ATOM 772 N N . ALA A 1 95 ? -4.214 3.170 12.422 1.00 64.12 95 ALA A N 1
ATOM 773 C CA . ALA A 1 95 ? -3.555 3.552 13.679 1.00 64.12 95 ALA A CA 1
ATOM 774 C C . ALA A 1 95 ? -4.363 4.593 14.482 1.00 64.12 95 ALA A C 1
ATOM 776 O O . ALA A 1 95 ? -4.283 4.623 15.708 1.00 64.12 95 ALA A O 1
ATOM 777 N N . HIS A 1 96 ? -5.198 5.397 13.813 1.00 56.88 96 HIS A N 1
ATOM 778 C CA . HIS A 1 96 ? -6.143 6.310 14.461 1.00 56.88 96 HIS A CA 1
ATOM 779 C C . HIS A 1 96 ? -7.501 5.676 14.818 1.00 56.88 96 HIS A C 1
ATOM 781 O O . HIS A 1 96 ? -8.251 6.262 15.595 1.00 56.88 96 HIS A O 1
ATOM 787 N N . THR A 1 97 ? -7.827 4.503 14.268 1.00 55.06 97 THR A N 1
ATOM 788 C CA . THR A 1 97 ? -9.107 3.786 14.442 1.00 55.06 97 THR A CA 1
ATOM 789 C C . THR A 1 97 ? -9.010 2.550 15.351 1.00 55.06 97 THR A C 1
ATOM 791 O O . THR A 1 97 ? -10.041 1.978 15.695 1.00 55.06 97 THR A O 1
ATOM 794 N N . VAL A 1 98 ? -7.815 2.121 15.791 1.00 48.28 98 VAL A N 1
ATOM 795 C CA . VAL A 1 98 ? -7.674 0.935 16.665 1.00 48.28 98 VAL A CA 1
ATOM 796 C C . VAL A 1 98 ? -8.107 1.241 18.100 1.00 48.28 98 VAL A C 1
ATOM 798 O O . VAL A 1 98 ? -7.296 1.466 18.991 1.00 48.28 98 VAL A O 1
ATOM 801 N N . ASN A 1 99 ? -9.417 1.241 18.312 1.00 45.50 99 ASN A N 1
ATOM 802 C CA . ASN A 1 99 ? -10.079 0.850 19.548 1.00 45.50 99 ASN A CA 1
ATOM 803 C C . ASN A 1 99 ? -11.538 0.525 19.184 1.00 45.50 99 ASN A C 1
ATOM 805 O O . ASN A 1 99 ? -12.359 1.432 19.111 1.00 45.50 99 ASN A O 1
ATOM 809 N N . SER A 1 100 ? -11.857 -0.768 19.012 1.00 46.66 100 SER A N 1
ATOM 810 C CA . SER A 1 100 ? -13.228 -1.332 19.010 1.00 46.66 100 SER A CA 1
ATOM 811 C C . SER A 1 100 ? -13.996 -1.510 17.675 1.00 46.66 100 SER A C 1
ATOM 813 O O . SER A 1 100 ? -15.179 -1.171 17.625 1.00 46.66 100 SER A O 1
ATOM 815 N N . GLU A 1 101 ? -13.431 -2.149 16.640 1.00 53.72 101 GLU A N 1
ATOM 816 C CA . GLU A 1 101 ? -14.226 -2.611 15.473 1.00 53.72 101 GLU A CA 1
ATOM 817 C C . GLU A 1 101 ? -14.006 -4.098 15.131 1.00 53.72 101 GLU A C 1
ATOM 819 O O . GLU A 1 101 ? -12.908 -4.630 15.305 1.00 53.72 101 GLU A O 1
ATOM 824 N N . SER A 1 102 ? -15.074 -4.780 14.688 1.00 62.75 102 SER A N 1
ATOM 825 C CA . SER A 1 102 ? -15.050 -6.173 14.213 1.00 62.75 102 SER A CA 1
ATOM 826 C C . SER A 1 102 ? -14.320 -6.303 12.871 1.00 62.75 102 SER A C 1
ATOM 828 O O . SER A 1 102 ? -14.209 -5.337 12.119 1.00 62.75 102 SER A O 1
ATOM 830 N N . THR A 1 103 ? -13.843 -7.507 12.542 1.00 63.38 103 THR A N 1
ATOM 831 C CA . THR A 1 103 ? -13.058 -7.785 11.324 1.00 63.38 103 THR A CA 1
ATOM 832 C C . THR A 1 103 ? -13.780 -7.390 10.027 1.00 63.38 103 THR A C 1
ATOM 834 O O . THR A 1 103 ? -13.164 -6.781 9.159 1.00 63.38 103 THR A O 1
ATOM 837 N N . GLU A 1 104 ? -15.089 -7.645 9.911 1.00 65.06 104 GLU A N 1
ATOM 838 C CA . GLU A 1 104 ? -15.889 -7.211 8.749 1.00 65.06 104 GLU A CA 1
ATOM 839 C C . GLU A 1 104 ? -15.999 -5.680 8.655 1.00 65.06 104 GLU A C 1
ATOM 841 O O . GLU A 1 104 ? -15.794 -5.111 7.583 1.00 65.06 104 GLU A O 1
ATOM 846 N N . ASN A 1 105 ? -16.232 -4.997 9.784 1.00 78.25 105 ASN A N 1
ATOM 847 C CA . ASN A 1 105 ? -16.300 -3.531 9.821 1.00 78.25 105 ASN A CA 1
ATOM 848 C C . ASN A 1 105 ? -14.952 -2.899 9.446 1.00 78.25 105 ASN A C 1
ATOM 850 O O . ASN A 1 105 ? -14.902 -1.843 8.817 1.00 78.25 105 ASN A O 1
ATOM 854 N N . LEU A 1 106 ? -13.853 -3.569 9.797 1.00 82.31 106 LEU A N 1
ATOM 855 C CA . LEU A 1 106 ? -12.516 -3.133 9.440 1.00 82.31 106 LEU A CA 1
ATOM 856 C C . LEU A 1 106 ? -12.238 -3.281 7.941 1.00 82.31 106 LEU A C 1
ATOM 858 O O . LEU A 1 106 ? -11.705 -2.349 7.346 1.00 82.31 106 LEU A O 1
ATOM 862 N N . GLN A 1 107 ? -12.598 -4.414 7.328 1.00 86.06 107 GLN A N 1
ATOM 863 C CA . GLN A 1 107 ? -12.387 -4.636 5.893 1.00 86.06 107 GLN A CA 1
ATOM 864 C C . GLN A 1 107 ? -13.143 -3.591 5.063 1.00 86.06 107 GLN A C 1
ATOM 866 O O . GLN A 1 107 ? -12.572 -2.956 4.174 1.00 86.06 107 GLN A O 1
ATOM 871 N N . GLU A 1 108 ? -14.410 -3.343 5.409 1.00 86.38 108 GLU A N 1
ATOM 872 C CA . GLU A 1 108 ? -15.219 -2.300 4.775 1.00 86.38 108 GLU A CA 1
ATOM 873 C C . GLU A 1 108 ? -14.612 -0.904 5.000 1.00 86.38 108 GLU A C 1
ATOM 875 O O . GLU A 1 108 ? -14.522 -0.099 4.067 1.00 86.38 108 GLU A O 1
ATOM 880 N N . GLY A 1 109 ? -14.123 -0.631 6.214 1.00 86.94 109 GLY A N 1
ATOM 881 C CA . GLY A 1 109 ? -13.420 0.605 6.553 1.00 86.94 109 GLY A CA 1
ATOM 882 C C . GLY A 1 109 ? -12.168 0.836 5.702 1.00 86.94 109 GLY A C 1
ATOM 883 O O . GLY A 1 109 ? -11.970 1.937 5.185 1.00 86.94 109 GLY A O 1
ATOM 884 N N . MET A 1 110 ? -11.357 -0.202 5.492 1.00 89.38 110 MET A N 1
ATOM 885 C CA . MET A 1 110 ? -10.157 -0.149 4.654 1.00 89.38 110 MET A CA 1
ATOM 886 C C . MET A 1 110 ? -10.488 0.104 3.184 1.00 89.38 110 MET A C 1
ATOM 888 O O . MET A 1 110 ? -9.905 0.998 2.568 1.00 89.38 110 MET A O 1
ATOM 892 N N . LEU A 1 111 ? -11.453 -0.633 2.624 1.00 91.06 111 LEU A N 1
ATOM 893 C CA . LEU A 1 111 ? -11.886 -0.452 1.235 1.00 91.06 111 LEU A CA 1
ATOM 894 C C . LEU A 1 111 ? -12.434 0.958 1.007 1.00 91.06 111 LEU A C 1
ATOM 896 O O . LEU A 1 111 ? -12.103 1.613 0.017 1.00 91.06 111 LEU A O 1
ATOM 900 N N . LYS A 1 112 ? -13.222 1.469 1.957 1.00 89.06 112 LYS A N 1
ATOM 901 C CA . LYS A 1 112 ? -13.725 2.843 1.923 1.00 89.06 112 LYS A CA 1
ATOM 902 C C . LYS A 1 112 ? -12.589 3.862 1.980 1.00 89.06 112 LYS A C 1
ATOM 904 O O . LYS A 1 112 ? -12.630 4.848 1.243 1.00 89.06 112 LYS A O 1
ATOM 909 N N . LEU A 1 113 ? -11.577 3.632 2.814 1.00 87.75 113 LEU A N 1
ATOM 910 C CA . LEU A 1 113 ? -10.419 4.516 2.938 1.00 87.75 113 LEU A CA 1
ATOM 911 C C . LEU A 1 113 ? -9.588 4.559 1.646 1.00 87.75 113 LEU A C 1
ATOM 913 O O . LEU A 1 113 ? -9.191 5.641 1.207 1.00 87.75 113 LEU A O 1
ATOM 917 N N . LEU A 1 114 ? -9.363 3.413 1.000 1.00 89.12 114 LEU A N 1
ATOM 918 C CA . LEU A 1 114 ? -8.670 3.348 -0.290 1.00 89.12 114 LEU A CA 1
ATOM 919 C C . LEU A 1 114 ? -9.501 3.987 -1.410 1.00 89.12 114 LEU A C 1
ATOM 921 O O . LEU A 1 114 ? -8.971 4.772 -2.196 1.00 89.12 114 LEU A O 1
ATOM 925 N N . SER A 1 115 ? -10.816 3.768 -1.425 1.00 88.06 115 SER A N 1
ATOM 926 C CA . SER A 1 115 ? -11.726 4.422 -2.373 1.00 88.06 115 SER A CA 1
ATOM 927 C C . SER A 1 115 ? -11.700 5.953 -2.246 1.00 88.06 115 SER A C 1
ATOM 929 O O . SER A 1 115 ? -11.621 6.658 -3.251 1.00 88.06 115 SER A O 1
ATOM 931 N N . GLN A 1 116 ? -11.671 6.487 -1.019 1.00 85.81 116 GLN A N 1
ATOM 932 C CA . GLN A 1 116 ? -11.520 7.928 -0.761 1.00 85.81 116 GLN A CA 1
ATOM 933 C C . GLN A 1 116 ? -10.186 8.505 -1.258 1.00 85.81 116 GLN A C 1
ATOM 935 O O . GLN A 1 116 ? -10.080 9.716 -1.452 1.00 85.81 116 GLN A O 1
ATOM 940 N N . ASN A 1 117 ? -9.181 7.650 -1.454 1.00 82.75 117 ASN A N 1
ATOM 941 C CA . ASN A 1 117 ? -7.868 7.996 -1.989 1.00 82.75 117 ASN A CA 1
ATOM 942 C C . ASN A 1 117 ? -7.711 7.634 -3.476 1.00 82.75 117 ASN A C 1
ATOM 944 O O . ASN A 1 117 ? -6.586 7.625 -3.980 1.00 82.75 117 ASN A O 1
ATOM 948 N N . GLU A 1 118 ? -8.831 7.391 -4.167 1.00 85.31 118 GLU A N 1
ATOM 949 C CA . GLU A 1 118 ? -8.924 7.183 -5.618 1.00 85.31 118 GLU A CA 1
ATOM 950 C C . GLU A 1 118 ? -8.255 5.892 -6.116 1.00 85.31 118 GLU A C 1
ATOM 952 O O . GLU A 1 118 ? -7.883 5.778 -7.285 1.00 85.31 118 GLU A O 1
ATOM 957 N N . PHE A 1 119 ? -8.126 4.885 -5.247 1.00 84.31 119 PHE A N 1
ATOM 958 C CA . PHE A 1 119 ? -7.664 3.567 -5.670 1.00 84.31 119 PHE A CA 1
ATOM 959 C C . PHE A 1 119 ? -8.768 2.775 -6.388 1.00 84.31 119 PHE A C 1
ATOM 961 O O . PHE A 1 119 ? -9.928 2.807 -5.962 1.00 84.31 119 PHE A O 1
ATOM 968 N N . PRO A 1 120 ? -8.426 2.021 -7.453 1.00 88.38 120 PRO A N 1
ATOM 969 C CA . PRO A 1 120 ? -9.348 1.078 -8.078 1.00 88.38 120 PRO A CA 1
ATOM 970 C C . PRO A 1 120 ? -9.824 0.013 -7.085 1.00 88.38 120 PRO A C 1
ATOM 972 O O . PRO A 1 120 ? -9.060 -0.404 -6.212 1.00 88.38 120 PRO A O 1
ATOM 975 N N . LE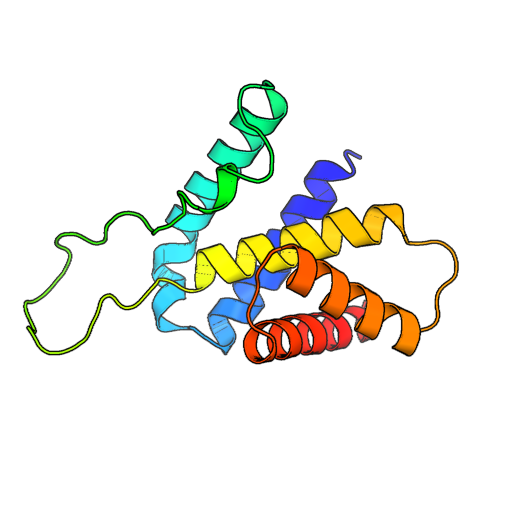U A 1 121 ? -11.067 -0.450 -7.241 1.00 87.88 121 LEU A N 1
ATOM 976 C CA . LEU A 1 121 ? -11.662 -1.433 -6.332 1.00 87.88 121 LEU A CA 1
ATOM 977 C C . LEU A 1 121 ? -10.895 -2.759 -6.338 1.00 87.88 121 LEU A C 1
ATOM 979 O O . LEU A 1 121 ? -10.519 -3.210 -5.266 1.00 87.88 121 LEU A O 1
ATOM 983 N N . ASP A 1 122 ? -10.609 -3.320 -7.516 1.00 88.44 122 ASP A N 1
ATOM 984 C CA . ASP A 1 122 ? -9.911 -4.610 -7.641 1.00 88.44 122 ASP A CA 1
ATOM 985 C C . ASP A 1 122 ? -8.548 -4.571 -6.930 1.00 88.44 122 ASP A C 1
ATOM 987 O O . ASP A 1 122 ? -8.265 -5.386 -6.061 1.00 88.44 122 ASP A O 1
ATOM 991 N N . PHE A 1 123 ? -7.762 -3.519 -7.184 1.00 89.00 123 PHE A N 1
ATOM 992 C CA . PHE A 1 123 ? -6.493 -3.287 -6.489 1.00 89.00 123 PHE A CA 1
ATOM 993 C C . PHE A 1 123 ? -6.669 -3.122 -4.971 1.00 89.00 123 PHE A C 1
ATOM 995 O O . PHE A 1 123 ? -5.854 -3.597 -4.185 1.00 89.00 123 PHE A O 1
ATOM 1002 N N . SER A 1 124 ? -7.723 -2.423 -4.544 1.00 91.38 124 SER A N 1
ATOM 1003 C CA . SER A 1 124 ? -7.999 -2.214 -3.121 1.00 91.38 124 SER A CA 1
ATOM 1004 C C . SER A 1 124 ? -8.361 -3.523 -2.422 1.00 91.38 124 SER A C 1
ATOM 1006 O O . SER A 1 124 ? -7.957 -3.715 -1.280 1.00 91.38 124 SER A O 1
ATOM 1008 N N . MET A 1 125 ? -9.091 -4.415 -3.097 1.00 92.56 125 MET A N 1
ATOM 1009 C CA . MET A 1 125 ? -9.406 -5.750 -2.588 1.00 92.56 125 MET A CA 1
ATOM 1010 C C . MET A 1 125 ? -8.132 -6.571 -2.395 1.00 92.56 125 MET A C 1
ATOM 1012 O O . MET A 1 125 ? -7.922 -7.062 -1.293 1.00 92.56 125 MET A O 1
ATOM 1016 N N . ASP A 1 126 ? -7.236 -6.609 -3.386 1.00 92.25 126 ASP A N 1
ATOM 1017 C CA . ASP A 1 126 ? -5.971 -7.354 -3.282 1.00 92.25 126 ASP A CA 1
ATOM 1018 C C . ASP A 1 126 ? -5.102 -6.871 -2.105 1.00 92.25 126 ASP A C 1
ATOM 1020 O O . ASP A 1 126 ? -4.556 -7.672 -1.342 1.00 92.25 126 ASP A O 1
ATOM 1024 N N . ILE A 1 127 ? -5.001 -5.549 -1.917 1.00 93.12 127 ILE A N 1
ATOM 1025 C CA . ILE A 1 127 ? -4.252 -4.948 -0.802 1.00 93.12 127 ILE A CA 1
ATOM 1026 C C . ILE A 1 127 ? -4.885 -5.298 0.546 1.00 93.12 127 ILE A C 1
ATOM 1028 O O . ILE A 1 127 ? -4.174 -5.622 1.498 1.00 93.12 127 ILE A O 1
ATOM 1032 N N . VAL A 1 128 ? -6.211 -5.195 0.651 1.00 91.06 128 VAL A N 1
ATOM 1033 C CA . VAL A 1 128 ? -6.935 -5.440 1.902 1.00 91.06 128 VAL A CA 1
ATOM 1034 C C . VAL A 1 128 ? -6.915 -6.919 2.268 1.00 91.06 128 VAL A C 1
ATOM 1036 O O . VAL A 1 128 ? -6.674 -7.239 3.430 1.00 91.06 128 VAL A O 1
ATOM 1039 N N . ASP A 1 129 ? -7.097 -7.812 1.300 1.00 91.44 129 ASP A N 1
ATOM 1040 C CA . ASP A 1 129 ? -7.033 -9.255 1.520 1.00 91.44 129 ASP A CA 1
ATOM 1041 C C . ASP A 1 129 ? -5.633 -9.667 1.990 1.00 91.44 129 ASP A C 1
ATOM 1043 O O . ASP A 1 129 ? -5.504 -10.384 2.983 1.00 91.44 129 ASP A O 1
ATOM 1047 N N . PHE A 1 130 ? -4.574 -9.135 1.364 1.00 91.94 130 PHE A N 1
ATOM 1048 C CA . PHE A 1 130 ? -3.203 -9.348 1.834 1.00 91.94 130 PHE A CA 1
ATOM 1049 C C . PHE A 1 130 ? -2.976 -8.789 3.246 1.00 91.94 130 PHE A C 1
ATOM 1051 O O . PHE A 1 130 ? -2.353 -9.443 4.082 1.00 91.94 130 PHE A O 1
ATOM 1058 N N . PHE A 1 131 ? -3.478 -7.584 3.528 1.00 89.06 131 PHE A N 1
ATOM 1059 C CA . PHE A 1 131 ? -3.344 -6.964 4.845 1.00 89.06 131 PHE A CA 1
ATOM 1060 C C . PHE A 1 131 ? -4.010 -7.807 5.939 1.00 89.06 131 PHE A C 1
ATOM 1062 O O . PHE A 1 131 ? -3.439 -7.983 7.016 1.00 89.06 131 PHE A O 1
ATOM 1069 N N . MET A 1 132 ? -5.215 -8.315 5.675 1.00 85.88 132 MET A N 1
ATOM 1070 C CA . MET A 1 132 ? -5.957 -9.146 6.621 1.00 85.88 132 MET A CA 1
ATOM 1071 C C . MET A 1 132 ? -5.254 -10.479 6.863 1.00 85.88 132 MET A C 1
ATOM 1073 O O . MET A 1 132 ? -5.067 -10.841 8.022 1.00 85.88 132 MET A O 1
ATOM 1077 N N . ASP A 1 133 ? -4.768 -11.132 5.801 1.00 86.50 133 ASP A N 1
ATOM 1078 C CA . ASP A 1 133 ? -3.984 -12.367 5.907 1.00 86.50 133 ASP A CA 1
ATOM 1079 C C . ASP A 1 133 ? -2.775 -12.156 6.830 1.00 86.50 133 ASP A C 1
ATOM 1081 O O . ASP A 1 133 ? -2.587 -12.897 7.786 1.00 86.50 133 ASP A O 1
ATOM 1085 N N . LYS A 1 134 ? -2.010 -11.071 6.646 1.00 79.69 134 LYS A N 1
ATOM 1086 C CA . LYS A 1 134 ? -0.853 -10.756 7.504 1.00 79.69 134 LYS A CA 1
ATOM 1087 C C . LYS A 1 134 ? -1.204 -10.465 8.956 1.00 79.69 134 LYS A C 1
ATOM 1089 O O . LYS A 1 134 ? -0.438 -10.837 9.843 1.00 79.69 134 LYS A O 1
ATOM 1094 N N . ARG A 1 135 ? -2.338 -9.816 9.201 1.00 70.00 135 ARG A N 1
ATOM 1095 C CA . ARG A 1 135 ? -2.785 -9.464 10.549 1.00 70.00 135 ARG A CA 1
ATOM 1096 C C . ARG A 1 135 ? -3.182 -10.686 11.372 1.00 70.00 135 ARG A C 1
ATOM 1098 O O . ARG A 1 135 ? -2.956 -10.682 12.574 1.00 70.00 135 ARG A O 1
ATOM 1105 N N . ASP A 1 136 ? -3.757 -11.710 10.747 1.00 59.41 136 ASP A N 1
ATOM 1106 C CA . ASP A 1 136 ? -4.148 -12.943 11.441 1.00 59.41 136 ASP A CA 1
ATOM 1107 C C . ASP A 1 136 ? -2.935 -13.791 11.893 1.00 59.41 136 ASP A C 1
ATOM 1109 O O . ASP A 1 136 ? -3.095 -14.724 12.686 1.00 59.41 136 ASP A O 1
ATOM 1113 N N . PHE A 1 137 ? -1.719 -13.460 11.432 1.00 50.69 137 PHE A N 1
ATOM 1114 C CA . PHE A 1 137 ? -0.463 -14.131 11.798 1.00 50.69 137 PHE A CA 1
ATOM 1115 C C . PHE A 1 137 ? 0.443 -13.349 12.777 1.00 50.69 137 PHE A C 1
ATOM 1117 O O . PHE A 1 137 ? 1.458 -13.913 13.198 1.00 50.69 137 PHE A O 1
ATOM 1124 N N . GLU A 1 138 ? 0.116 -12.100 13.143 1.00 47.69 138 GLU A N 1
ATOM 1125 C CA . GLU A 1 138 ? 0.804 -11.305 14.192 1.00 47.69 138 GLU A CA 1
ATOM 1126 C C . GLU A 1 138 ? 0.100 -11.431 15.556 1.00 47.69 138 GLU A C 1
ATOM 1128 O O . GLU A 1 138 ? 0.816 -11.620 16.569 1.00 47.69 138 GLU A O 1
#

pLDDT: mean 72.14, std 19.04, range [31.02, 93.12]